Protein AF-X0Z9V8-F1 (afdb_monomer_lite)

Radius of gyration: 30.06 Å; chains: 1; bounding box: 85×59×69 Å

pLDDT: mean 70.86, std 21.08, range [34.97, 96.62]

Secondary structure (DSSP, 8-state):
-----------------HHHHHHHHHHHHHHHHTT----HHHHHHHHHHHHHHHHHHHHTT-TTHHHHHHHHHHHHHHHHHHHHHS---TTTTGGGS-SS------------S-TTSS--------------------

Structure (mmCIF, N/CA/C/O backbone):
data_AF-X0Z9V8-F1
#
_entry.id   AF-X0Z9V8-F1
#
loop_
_atom_site.group_PDB
_atom_site.id
_atom_site.type_symbol
_atom_site.label_atom_id
_atom_site.label_alt_id
_atom_site.label_comp_id
_atom_site.label_asym_id
_atom_site.label_entity_id
_atom_site.label_seq_id
_atom_site.pdbx_PDB_ins_code
_atom_site.Cartn_x
_atom_site.Cartn_y
_atom_site.Cartn_z
_atom_site.occupancy
_atom_site.B_iso_or_equiv
_atom_site.auth_seq_id
_atom_site.auth_comp_id
_atom_site.auth_asym_id
_atom_site.auth_atom_id
_atom_site.pdbx_PDB_model_num
ATOM 1 N N . MET A 1 1 ? -44.442 -27.828 40.416 1.00 42.38 1 MET A N 1
ATOM 2 C CA . MET A 1 1 ? -43.165 -28.101 39.721 1.00 42.38 1 MET A CA 1
ATOM 3 C C . MET A 1 1 ? -43.389 -27.863 38.236 1.00 42.38 1 MET A C 1
ATOM 5 O O . MET A 1 1 ? -44.109 -28.635 37.623 1.00 42.38 1 MET A O 1
ATOM 9 N N . CYS A 1 2 ? -42.863 -26.768 37.688 1.00 49.00 2 CYS A N 1
ATOM 10 C CA . CYS A 1 2 ? -42.922 -26.466 36.252 1.00 49.00 2 CYS A CA 1
ATOM 11 C C . CYS A 1 2 ? -41.537 -26.720 35.639 1.00 49.00 2 CYS A C 1
ATOM 13 O O . CYS A 1 2 ? -40.541 -26.457 36.319 1.00 49.00 2 CYS A O 1
ATOM 15 N N . PRO A 1 3 ? -41.439 -27.236 34.402 1.00 60.78 3 PRO A N 1
ATOM 16 C CA . PRO A 1 3 ? -40.155 -27.591 33.825 1.00 60.78 3 PRO A CA 1
ATOM 17 C C . PRO A 1 3 ? -39.389 -26.320 33.449 1.00 60.78 3 PRO A C 1
ATOM 19 O O . PRO A 1 3 ? -39.913 -25.422 32.788 1.00 60.78 3 PRO A O 1
ATOM 22 N N . ILE A 1 4 ? -38.132 -26.256 33.879 1.00 55.31 4 ILE A N 1
ATOM 23 C CA . ILE A 1 4 ? -37.179 -25.233 33.460 1.00 55.31 4 ILE A CA 1
ATOM 24 C C . ILE A 1 4 ? -36.861 -25.512 31.991 1.00 55.31 4 ILE A C 1
ATOM 26 O O . ILE A 1 4 ? -36.247 -26.520 31.644 1.00 55.31 4 ILE A O 1
ATOM 30 N N . LYS A 1 5 ? -37.340 -24.630 31.114 1.00 53.81 5 LYS A N 1
ATOM 31 C CA . LYS A 1 5 ? -36.982 -24.611 29.699 1.00 53.81 5 LYS A CA 1
ATOM 32 C C . LYS A 1 5 ? -35.500 -24.255 29.622 1.00 53.81 5 LYS A C 1
ATOM 34 O O . LYS A 1 5 ? -35.134 -23.103 29.839 1.00 53.81 5 LYS A O 1
ATOM 39 N N . ASN A 1 6 ? -34.656 -25.244 29.339 1.00 54.38 6 ASN A N 1
ATOM 40 C CA . ASN A 1 6 ? -33.247 -25.022 29.044 1.00 54.38 6 ASN A CA 1
ATOM 41 C C . ASN A 1 6 ? -33.159 -24.187 27.765 1.00 54.38 6 ASN A C 1
ATOM 43 O O . ASN A 1 6 ? -33.224 -24.706 26.652 1.00 54.38 6 ASN A O 1
ATOM 47 N N . ILE A 1 7 ? -33.052 -22.872 27.930 1.00 53.81 7 ILE A N 1
ATOM 48 C CA . ILE A 1 7 ? -32.626 -21.958 26.878 1.00 53.81 7 ILE A CA 1
ATOM 49 C C . ILE A 1 7 ? -31.123 -22.201 26.744 1.00 53.81 7 ILE A C 1
ATOM 51 O O . ILE A 1 7 ? -30.303 -21.473 27.301 1.00 53.81 7 ILE A O 1
ATOM 55 N N . SER A 1 8 ? -30.751 -23.278 26.049 1.00 52.50 8 SER A N 1
ATOM 56 C CA . SER A 1 8 ? -29.415 -23.375 25.478 1.00 52.50 8 SER A CA 1
ATOM 57 C C . SER A 1 8 ? -29.360 -22.318 24.382 1.00 52.50 8 SER A C 1
ATOM 59 O O . SER A 1 8 ? -29.715 -22.558 23.229 1.00 52.50 8 SER A O 1
ATOM 61 N N . SER A 1 9 ? -29.003 -21.102 24.783 1.00 50.75 9 SER A N 1
ATOM 62 C CA . SER A 1 9 ? -28.528 -20.084 23.865 1.00 50.75 9 SER A CA 1
ATOM 63 C C . SER A 1 9 ? -27.286 -20.669 23.196 1.00 50.75 9 SER A C 1
ATOM 65 O O . SER A 1 9 ? -26.188 -20.620 23.751 1.00 50.75 9 SER A O 1
ATOM 67 N N . GLU A 1 10 ? -27.474 -21.314 22.042 1.00 50.97 10 GLU A N 1
ATOM 68 C CA . GLU A 1 10 ? -26.401 -21.621 21.105 1.00 50.97 10 GLU A CA 1
ATOM 69 C C . GLU A 1 10 ? -25.856 -20.285 20.592 1.00 50.97 10 GLU A C 1
ATOM 71 O O . GLU A 1 10 ? -26.137 -19.845 19.476 1.00 50.97 10 GLU A O 1
ATOM 76 N N . ASN A 1 11 ? -25.065 -19.613 21.426 1.00 51.56 11 ASN A N 1
ATOM 77 C CA . ASN A 1 11 ? -24.161 -18.569 20.988 1.00 51.56 11 ASN A CA 1
ATOM 78 C C . ASN A 1 11 ? -23.101 -19.252 20.121 1.00 51.56 11 ASN A C 1
ATOM 80 O O . ASN A 1 11 ? -22.008 -19.595 20.575 1.00 51.56 11 ASN A O 1
ATOM 84 N N . LYS A 1 12 ? -23.435 -19.482 18.847 1.00 53.53 12 LYS A N 1
ATOM 85 C CA . LYS A 1 12 ? -22.443 -19.726 17.804 1.00 53.53 12 LYS A CA 1
ATOM 86 C C . LYS A 1 12 ? -21.599 -18.462 17.725 1.00 53.53 12 LYS A C 1
ATOM 88 O O . LYS A 1 12 ? -21.937 -17.514 17.022 1.00 53.53 12 LYS A O 1
ATOM 93 N N . HIS A 1 13 ? -20.524 -18.426 18.505 1.00 55.78 13 HIS A N 1
ATOM 94 C CA . HIS A 1 13 ? -19.493 -17.413 18.386 1.00 55.78 13 HIS A CA 1
ATOM 95 C C . HIS A 1 13 ? -18.906 -17.532 16.977 1.00 55.78 13 HIS A C 1
ATOM 97 O O . HIS A 1 13 ? -18.082 -18.403 16.703 1.00 55.78 13 HIS A O 1
ATOM 103 N N . TYR A 1 14 ? -19.380 -16.692 16.057 1.00 62.62 14 TYR A N 1
ATOM 104 C CA . TYR A 1 14 ? -18.789 -16.556 14.735 1.00 62.62 14 TYR A CA 1
ATOM 105 C C . TYR A 1 14 ? -17.362 -16.046 14.925 1.00 62.62 14 TYR A C 1
ATOM 107 O O . TYR A 1 14 ? -17.139 -14.879 15.245 1.00 62.62 14 TYR A O 1
ATOM 115 N N . VAL A 1 15 ? -16.385 -16.941 14.780 1.00 69.00 15 VAL A N 1
ATOM 116 C CA . VAL A 1 15 ? -14.968 -16.582 14.829 1.00 69.00 15 VAL A CA 1
ATOM 117 C C . VAL A 1 15 ? -14.666 -15.762 13.581 1.00 69.00 15 VAL A C 1
ATOM 119 O O . VAL A 1 15 ? -14.450 -16.305 12.497 1.00 69.00 15 VAL A O 1
ATOM 122 N N . VAL A 1 16 ? -14.678 -14.439 13.723 1.00 70.06 16 VAL A N 1
ATOM 123 C CA . VAL A 1 16 ? -14.272 -13.528 12.655 1.00 70.06 16 VAL A CA 1
ATOM 124 C C . VAL A 1 16 ? -12.775 -13.715 12.433 1.00 70.06 16 VAL A C 1
ATOM 126 O O . VAL A 1 16 ? -11.964 -13.439 13.314 1.00 70.06 16 VAL A O 1
ATOM 129 N N . ARG A 1 17 ? -12.397 -14.210 11.252 1.00 79.69 17 ARG A N 1
ATOM 130 C CA . ARG A 1 17 ? -11.000 -14.297 10.813 1.00 79.69 17 ARG A CA 1
ATOM 131 C C . ARG A 1 17 ? -10.725 -13.093 9.909 1.00 79.69 17 ARG A C 1
ATOM 133 O O . ARG A 1 17 ? -11.141 -13.121 8.754 1.00 79.69 17 ARG A O 1
ATOM 140 N N . PRO A 1 18 ? -10.060 -12.031 10.394 1.00 82.69 18 PRO A N 1
ATOM 141 C CA . PRO A 1 18 ? -9.830 -10.824 9.595 1.00 82.69 18 PRO A CA 1
ATOM 142 C C . PRO A 1 18 ? -8.774 -11.033 8.499 1.00 82.69 18 PRO A C 1
ATOM 144 O O . PRO A 1 18 ? -8.796 -10.361 7.473 1.00 82.69 18 PRO A O 1
ATOM 147 N N . LEU A 1 19 ? -7.866 -11.993 8.694 1.00 88.56 19 LEU A N 1
ATOM 148 C CA . LEU A 1 19 ? -6.713 -12.211 7.822 1.00 88.56 19 LEU A CA 1
ATOM 149 C C . LEU A 1 19 ? -7.084 -12.565 6.366 1.00 88.56 19 LEU A C 1
ATOM 151 O O . LEU A 1 19 ? -6.545 -11.920 5.470 1.00 88.56 19 LEU A O 1
ATOM 155 N N . PRO A 1 20 ? -8.024 -13.491 6.086 1.00 91.06 20 PRO A N 1
ATOM 156 C CA . PRO A 1 20 ? -8.479 -13.745 4.717 1.00 91.06 20 PRO A CA 1
ATOM 157 C C . PRO A 1 20 ? -9.034 -12.506 4.004 1.00 91.06 20 PRO A C 1
ATOM 159 O O . PRO A 1 20 ? -8.770 -12.313 2.821 1.00 91.06 20 PRO A O 1
ATOM 162 N N . ILE A 1 21 ? -9.768 -11.650 4.722 1.00 91.38 21 ILE A N 1
ATOM 163 C CA . ILE A 1 21 ? -10.377 -10.435 4.159 1.00 91.38 21 ILE A CA 1
ATOM 164 C C . ILE A 1 21 ? -9.288 -9.429 3.781 1.00 91.38 21 ILE A C 1
ATOM 166 O O . ILE A 1 21 ? -9.285 -8.906 2.669 1.00 91.38 21 ILE A O 1
ATOM 170 N N . ILE A 1 22 ? -8.337 -9.201 4.689 1.00 94.00 22 ILE A N 1
ATOM 171 C CA . ILE A 1 22 ? -7.187 -8.312 4.478 1.00 94.00 22 ILE A CA 1
ATOM 172 C C . ILE A 1 22 ? -6.352 -8.785 3.283 1.00 94.00 22 ILE A C 1
ATOM 174 O O . ILE A 1 22 ? -6.006 -7.985 2.416 1.00 94.00 22 ILE A O 1
ATOM 178 N N . LEU A 1 23 ? -6.065 -10.088 3.216 1.00 94.81 23 LEU A N 1
ATOM 179 C CA . LEU A 1 23 ? -5.288 -10.681 2.131 1.00 94.81 23 LEU A CA 1
ATOM 180 C C . LEU A 1 23 ? -5.992 -10.511 0.779 1.00 94.81 23 LEU A C 1
ATOM 182 O O . LEU A 1 23 ? -5.362 -10.096 -0.192 1.00 94.81 23 LEU A O 1
ATOM 186 N N . ALA A 1 24 ? -7.296 -10.791 0.717 1.00 95.62 24 ALA A N 1
ATOM 187 C CA . ALA A 1 24 ? -8.077 -10.624 -0.504 1.00 95.62 24 ALA A CA 1
ATOM 188 C C . ALA A 1 24 ? -8.058 -9.167 -0.990 1.00 95.62 24 ALA A C 1
ATOM 190 O O . ALA A 1 24 ? -7.777 -8.915 -2.160 1.00 95.62 24 ALA A O 1
ATOM 191 N N . LEU A 1 25 ? -8.279 -8.206 -0.088 1.00 96.00 25 LEU A N 1
ATOM 192 C CA . LEU A 1 25 ? -8.218 -6.772 -0.394 1.00 96.00 25 LEU A CA 1
ATOM 193 C C . LEU A 1 25 ? -6.849 -6.336 -0.914 1.00 96.00 25 LEU A C 1
ATOM 195 O O . LEU A 1 25 ? -6.768 -5.593 -1.890 1.00 96.00 25 LEU A O 1
ATOM 199 N N . TYR A 1 26 ? -5.779 -6.824 -0.293 1.00 96.06 26 TYR A N 1
ATOM 200 C CA . TYR A 1 26 ? -4.419 -6.543 -0.732 1.00 96.06 26 TYR A CA 1
ATOM 201 C C . TYR A 1 26 ? -4.146 -7.078 -2.147 1.00 96.06 26 TYR A C 1
ATOM 203 O O . TYR A 1 26 ? -3.636 -6.346 -2.996 1.00 96.06 26 TYR A O 1
ATOM 211 N N . ILE A 1 27 ? -4.542 -8.326 -2.431 1.00 95.31 27 ILE A N 1
ATOM 212 C CA . ILE A 1 27 ? -4.401 -8.935 -3.764 1.00 95.31 27 ILE A CA 1
ATOM 213 C C . ILE A 1 27 ? -5.212 -8.153 -4.806 1.00 95.31 27 ILE A C 1
ATOM 215 O O . ILE A 1 27 ? -4.701 -7.869 -5.890 1.00 95.31 27 ILE A O 1
ATOM 219 N N . ILE A 1 28 ? -6.446 -7.760 -4.476 1.00 95.94 28 ILE A N 1
ATOM 220 C CA . ILE A 1 28 ? -7.279 -6.922 -5.350 1.00 95.94 28 ILE A CA 1
ATOM 221 C C . ILE A 1 28 ? -6.579 -5.584 -5.626 1.00 95.94 28 ILE A C 1
ATOM 223 O O . ILE A 1 28 ? -6.551 -5.151 -6.774 1.00 95.94 28 ILE A O 1
ATOM 227 N N . GLY A 1 29 ? -5.944 -4.975 -4.620 1.00 94.25 29 GLY A N 1
ATOM 228 C CA . GLY A 1 29 ? -5.120 -3.773 -4.782 1.00 94.25 29 GLY A CA 1
ATOM 229 C C . GLY A 1 29 ? -3.974 -3.951 -5.779 1.00 94.25 29 GLY A C 1
ATOM 230 O O . GLY A 1 29 ? -3.805 -3.118 -6.666 1.00 94.25 29 GLY A O 1
ATOM 231 N N . ILE A 1 30 ? -3.231 -5.059 -5.703 1.00 92.81 30 ILE A N 1
ATOM 232 C CA . ILE A 1 30 ? -2.160 -5.369 -6.670 1.00 92.81 30 ILE A CA 1
ATOM 233 C C . ILE A 1 30 ? -2.719 -5.475 -8.093 1.00 92.81 30 ILE A C 1
ATOM 235 O O . ILE A 1 30 ? -2.172 -4.877 -9.019 1.00 92.81 30 ILE A O 1
ATOM 239 N N . ILE A 1 31 ? -3.819 -6.216 -8.273 1.00 93.81 31 ILE A N 1
ATOM 240 C CA . ILE A 1 31 ? -4.464 -6.384 -9.585 1.00 93.81 31 ILE A CA 1
ATOM 241 C C . ILE A 1 31 ? -4.910 -5.025 -10.130 1.00 93.81 31 ILE A C 1
ATOM 243 O O . ILE A 1 31 ? -4.703 -4.737 -11.306 1.00 93.81 31 ILE A O 1
ATOM 247 N N . TYR A 1 32 ? -5.485 -4.178 -9.276 1.00 91.75 32 TYR A N 1
ATOM 248 C CA . TYR A 1 32 ? -5.942 -2.845 -9.659 1.00 91.75 32 TYR A CA 1
ATOM 249 C C . TYR A 1 32 ? -4.780 -1.915 -10.028 1.00 91.75 32 TYR A C 1
ATOM 251 O O . TYR A 1 32 ? -4.886 -1.138 -10.976 1.00 91.75 32 TYR A O 1
ATOM 259 N N . GLY A 1 33 ? -3.641 -2.054 -9.343 1.00 88.38 33 GLY A N 1
ATOM 260 C CA . GLY A 1 33 ? -2.414 -1.317 -9.638 1.00 88.38 33 GLY A CA 1
ATOM 261 C C . GLY A 1 33 ? -1.910 -1.515 -11.068 1.00 88.38 33 GLY A C 1
ATOM 262 O O . GLY A 1 33 ? -1.338 -0.591 -11.634 1.00 88.38 33 GLY A O 1
ATOM 263 N N . LYS A 1 34 ? -2.205 -2.657 -11.704 1.00 85.69 34 LYS A N 1
ATOM 264 C CA . LYS A 1 34 ? -1.881 -2.897 -13.120 1.00 85.69 34 LYS A CA 1
ATOM 265 C C . LYS A 1 34 ? -2.559 -1.925 -14.081 1.00 85.69 34 LYS A C 1
ATOM 267 O O . LYS A 1 34 ? -1.993 -1.614 -15.126 1.00 85.69 34 LYS A O 1
ATOM 272 N N . PHE A 1 35 ? -3.767 -1.478 -13.759 1.00 85.94 35 PHE A N 1
ATOM 273 C CA . PHE A 1 35 ? -4.572 -0.636 -14.645 1.00 85.94 35 PHE A CA 1
ATOM 274 C C . PHE A 1 35 ? -4.371 0.858 -14.389 1.00 85.94 35 PHE A C 1
ATOM 276 O O . PHE A 1 35 ? -4.874 1.681 -15.150 1.00 85.94 35 PHE A O 1
ATOM 283 N N . ILE A 1 36 ? -3.661 1.210 -13.318 1.00 81.50 36 ILE A N 1
ATOM 284 C CA . ILE A 1 36 ? -3.559 2.574 -12.824 1.00 81.50 36 ILE A CA 1
ATOM 285 C C . ILE A 1 36 ? -2.089 2.970 -12.728 1.00 81.50 36 ILE A C 1
ATOM 287 O O . ILE A 1 36 ? -1.367 2.524 -11.839 1.00 81.50 36 ILE A O 1
ATOM 291 N N . SER A 1 37 ? -1.674 3.867 -13.617 1.00 74.75 37 SER A N 1
ATOM 292 C CA . SER A 1 37 ? -0.399 4.574 -13.531 1.00 74.75 37 SER A CA 1
ATOM 293 C C . SER A 1 37 ? -0.588 5.847 -12.703 1.00 74.75 37 SER A C 1
ATOM 295 O O . SER A 1 37 ? -1.051 6.862 -13.224 1.00 74.75 37 SER A O 1
ATOM 297 N N . ILE A 1 38 ? -0.276 5.783 -11.408 1.00 79.25 38 ILE A N 1
ATOM 298 C CA . ILE A 1 38 ? -0.261 6.950 -10.510 1.00 79.25 38 ILE A CA 1
ATOM 299 C C . ILE A 1 38 ? 1.183 7.238 -10.101 1.00 79.25 38 ILE A C 1
ATOM 301 O O . ILE A 1 38 ? 1.951 6.318 -9.822 1.00 79.25 38 ILE A O 1
ATOM 305 N N . ASP A 1 39 ? 1.531 8.521 -9.995 1.00 86.56 39 ASP A N 1
ATOM 306 C CA . ASP A 1 39 ? 2.803 8.953 -9.423 1.00 86.56 39 ASP A CA 1
ATOM 307 C C . ASP A 1 39 ? 2.997 8.403 -8.003 1.00 86.56 39 ASP A C 1
ATOM 309 O O . ASP A 1 39 ? 2.206 8.671 -7.092 1.00 86.56 39 ASP A O 1
ATOM 313 N N . LEU A 1 40 ? 4.094 7.671 -7.783 1.00 86.81 40 LEU A N 1
ATOM 314 C CA . LEU A 1 40 ? 4.364 7.026 -6.494 1.00 86.81 40 LEU A CA 1
ATOM 315 C C . LEU A 1 40 ? 4.415 8.019 -5.332 1.00 86.81 40 LEU A C 1
ATOM 317 O O . LEU A 1 40 ? 3.935 7.709 -4.245 1.00 86.81 40 LEU A O 1
ATOM 321 N N . ILE A 1 41 ? 4.977 9.209 -5.561 1.00 88.94 41 ILE A N 1
ATOM 322 C CA . ILE A 1 41 ? 5.090 10.261 -4.541 1.00 88.94 41 ILE A CA 1
ATOM 323 C C . ILE A 1 41 ? 3.697 10.733 -4.112 1.00 88.94 41 ILE A C 1
ATOM 325 O O . ILE A 1 41 ? 3.429 10.891 -2.920 1.00 88.94 41 ILE A O 1
ATOM 329 N N . PHE A 1 42 ? 2.792 10.912 -5.075 1.00 90.19 42 PHE A N 1
ATOM 330 C CA . PHE A 1 42 ? 1.419 11.318 -4.802 1.00 90.19 42 PHE A CA 1
ATOM 331 C C . PHE A 1 42 ? 0.658 10.231 -4.033 1.00 90.19 42 PHE A C 1
ATOM 333 O O . PHE A 1 42 ? 0.041 10.516 -3.005 1.00 90.19 42 PHE A O 1
ATOM 340 N N . LEU A 1 43 ? 0.772 8.972 -4.469 1.00 91.94 43 LEU A N 1
ATOM 341 C CA . LEU A 1 43 ? 0.152 7.832 -3.790 1.00 91.94 43 LEU A CA 1
ATOM 342 C C . LEU A 1 43 ? 0.670 7.670 -2.352 1.00 91.94 43 LEU A C 1
ATOM 344 O O . LEU A 1 43 ? -0.116 7.463 -1.427 1.00 91.94 43 LEU A O 1
ATOM 348 N N . PHE A 1 44 ? 1.979 7.814 -2.150 1.00 92.81 44 PHE A N 1
ATOM 349 C CA . PHE A 1 44 ? 2.607 7.750 -0.833 1.00 92.81 44 PHE A CA 1
ATOM 350 C C . PHE A 1 44 ? 2.096 8.855 0.104 1.00 92.81 44 PHE A C 1
ATOM 352 O O . PHE A 1 44 ? 1.771 8.582 1.261 1.00 92.81 44 PHE A O 1
ATOM 359 N N . SER A 1 45 ? 1.942 10.079 -0.409 1.00 95.12 45 SER A N 1
ATOM 360 C CA . SER A 1 45 ? 1.369 11.202 0.343 1.00 95.12 45 SER A CA 1
ATOM 361 C C . SER A 1 45 ? -0.064 10.910 0.813 1.00 95.12 45 SER A C 1
ATOM 363 O O . SER A 1 45 ? -0.388 11.099 1.989 1.00 95.12 45 SER A O 1
ATOM 365 N N . ILE A 1 46 ? -0.907 10.354 -0.068 1.00 95.12 46 ILE A N 1
ATOM 366 C CA . ILE A 1 46 ? -2.281 9.949 0.274 1.00 95.12 46 ILE A CA 1
ATOM 367 C C . ILE A 1 46 ? -2.290 8.872 1.367 1.00 95.12 46 ILE A C 1
ATOM 369 O O . ILE A 1 46 ? -3.082 8.961 2.308 1.00 95.12 46 ILE A O 1
ATOM 373 N N . ILE A 1 47 ? -1.411 7.869 1.270 1.00 95.44 47 ILE A N 1
ATOM 374 C CA . ILE A 1 47 ? -1.315 6.795 2.270 1.00 95.44 47 ILE A CA 1
ATOM 375 C C . ILE A 1 47 ? -0.950 7.366 3.648 1.00 95.44 47 ILE A C 1
ATOM 377 O O . ILE A 1 47 ? -1.600 7.019 4.636 1.00 95.44 47 ILE A O 1
ATOM 381 N N . ILE A 1 48 ? 0.033 8.269 3.729 1.00 95.94 48 ILE A N 1
ATOM 382 C CA . ILE A 1 48 ? 0.414 8.919 4.995 1.00 95.94 48 ILE A CA 1
ATOM 383 C C . ILE A 1 48 ? -0.768 9.689 5.589 1.00 95.94 48 ILE A C 1
ATOM 385 O O . ILE A 1 48 ? -1.061 9.550 6.779 1.00 95.94 48 ILE A O 1
ATOM 389 N N . LEU A 1 49 ? -1.469 10.474 4.768 1.00 96.62 49 LEU A N 1
ATOM 390 C CA . LEU A 1 49 ? -2.629 11.242 5.214 1.00 96.62 49 LEU A CA 1
ATOM 391 C C . LEU A 1 49 ? -3.725 10.327 5.784 1.00 96.62 49 LEU A C 1
ATOM 393 O O . LEU A 1 49 ? -4.260 10.593 6.861 1.00 96.62 49 LEU A O 1
ATOM 397 N N . LEU A 1 50 ? -4.027 9.225 5.098 1.00 95.81 50 LEU A N 1
ATOM 398 C CA . LEU A 1 50 ? -5.005 8.236 5.555 1.00 95.81 50 LEU A CA 1
ATOM 399 C C . LEU A 1 50 ? -4.596 7.573 6.871 1.00 95.81 50 LEU A C 1
ATOM 401 O O . LEU A 1 50 ? -5.452 7.374 7.732 1.00 95.81 50 LEU A O 1
ATOM 405 N N . ILE A 1 51 ? -3.310 7.266 7.058 1.00 95.12 51 ILE A N 1
ATOM 406 C CA . ILE A 1 51 ? -2.803 6.718 8.322 1.00 95.12 51 ILE A CA 1
ATOM 407 C C . ILE A 1 51 ? -3.031 7.714 9.463 1.00 95.12 51 ILE A C 1
ATOM 409 O O . ILE A 1 51 ? -3.548 7.325 10.509 1.00 95.12 51 ILE A O 1
ATOM 413 N N . LEU A 1 52 ? -2.729 9.000 9.260 1.00 95.94 52 LEU A N 1
ATOM 414 C CA . LEU A 1 52 ? -2.971 10.039 10.270 1.00 95.94 52 LEU A CA 1
ATOM 415 C C . LEU A 1 52 ? -4.459 10.140 10.636 1.00 95.94 52 LEU A C 1
ATOM 417 O O . LEU A 1 52 ? -4.808 10.143 11.818 1.00 95.94 52 LEU A O 1
ATOM 421 N N . ILE A 1 53 ? -5.343 10.150 9.634 1.00 94.62 53 ILE A N 1
ATOM 422 C CA . ILE A 1 53 ? -6.798 10.159 9.849 1.00 94.62 53 ILE A CA 1
ATOM 423 C C . ILE A 1 53 ? -7.240 8.892 10.592 1.00 94.62 53 ILE A C 1
ATOM 425 O O . ILE A 1 53 ? -8.048 8.973 11.519 1.00 94.62 53 ILE A O 1
ATOM 429 N N . SER A 1 54 ? -6.688 7.730 10.238 1.00 93.94 54 SER A N 1
ATOM 430 C CA . SER A 1 54 ? -6.985 6.458 10.898 1.00 93.94 54 SER A CA 1
ATOM 431 C C . SER A 1 54 ? -6.559 6.460 12.366 1.00 93.94 54 SER A C 1
ATOM 433 O O . SER A 1 54 ? -7.296 5.942 13.203 1.00 93.94 54 SER A O 1
ATOM 435 N N . ILE A 1 55 ? -5.416 7.065 12.704 1.00 94.25 55 ILE A N 1
ATOM 436 C CA . ILE A 1 55 ? -4.960 7.210 14.094 1.00 94.25 55 ILE A CA 1
ATOM 437 C C . ILE A 1 55 ? -5.931 8.099 14.879 1.00 94.25 55 ILE A C 1
ATOM 439 O O . ILE A 1 55 ? -6.368 7.720 15.964 1.00 94.25 55 ILE A O 1
ATOM 443 N N . ILE A 1 56 ? -6.331 9.248 14.325 1.00 93.12 56 ILE A N 1
ATOM 444 C CA . ILE A 1 56 ? -7.293 10.154 14.978 1.00 93.12 56 ILE A CA 1
ATOM 445 C C . ILE A 1 56 ? -8.647 9.458 15.179 1.00 93.12 56 ILE A C 1
ATOM 447 O O . ILE A 1 56 ? -9.236 9.541 16.259 1.00 93.12 56 ILE A O 1
ATOM 451 N N . SER A 1 57 ? -9.124 8.752 14.152 1.00 93.44 57 SER A N 1
ATOM 452 C CA . SER A 1 57 ? -10.364 7.970 14.177 1.00 93.44 57 SER A CA 1
ATOM 453 C C . SER A 1 57 ? -10.322 6.891 15.261 1.00 93.44 57 SER A C 1
ATOM 455 O O . SER A 1 57 ? -11.288 6.733 16.007 1.00 93.44 57 SER A O 1
ATOM 457 N N . PHE A 1 58 ? -9.190 6.197 15.398 1.00 91.94 58 PHE A N 1
ATOM 458 C CA . PHE A 1 58 ? -8.984 5.183 16.429 1.00 91.94 58 PHE A CA 1
ATOM 459 C C . PHE A 1 58 ? -9.023 5.786 17.839 1.00 91.94 58 PHE A C 1
ATOM 461 O O . PHE A 1 58 ? -9.744 5.283 18.699 1.00 91.94 58 PHE A O 1
ATOM 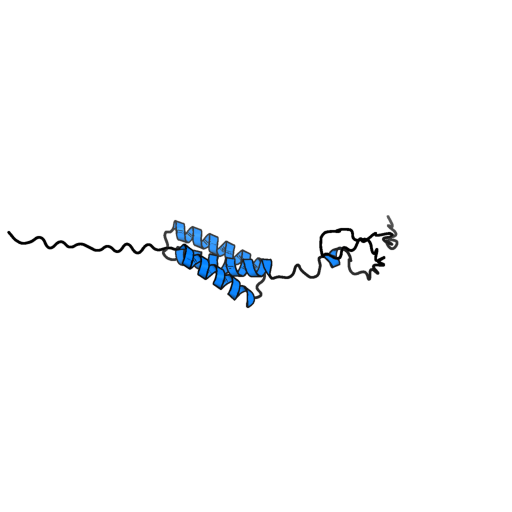468 N N . VAL A 1 59 ? -8.317 6.901 18.062 1.00 92.44 59 VAL A N 1
ATOM 469 C CA . VAL A 1 59 ? -8.296 7.602 19.361 1.00 92.44 59 VAL A CA 1
ATOM 470 C C . VAL A 1 59 ? -9.690 8.094 19.750 1.00 92.44 59 VAL A C 1
ATOM 472 O O . VAL A 1 59 ? -10.089 7.977 20.906 1.00 92.44 59 VAL A O 1
ATOM 475 N N . LYS A 1 60 ? -10.459 8.610 18.787 1.00 91.94 60 LYS A N 1
ATOM 476 C CA . LYS A 1 60 ? -11.838 9.064 19.011 1.00 91.94 60 LYS A CA 1
ATOM 477 C C . LYS A 1 60 ? -12.880 7.937 18.991 1.00 91.94 60 LYS A C 1
ATOM 479 O O . LYS A 1 60 ? -14.067 8.236 19.087 1.00 91.94 60 LYS A O 1
ATOM 484 N N . GLN A 1 61 ? -12.459 6.675 18.858 1.00 88.00 61 GLN A N 1
ATOM 485 C CA . GLN A 1 61 ? -13.331 5.496 18.770 1.00 88.00 61 GLN A CA 1
ATOM 486 C C . GLN A 1 61 ? -14.425 5.622 17.698 1.00 88.00 61 GLN A C 1
ATOM 488 O O . GLN A 1 61 ? -15.559 5.179 17.871 1.00 88.00 61 GLN A O 1
ATOM 493 N N . TRP A 1 62 ? -14.099 6.239 16.564 1.00 88.44 62 TRP A N 1
ATOM 494 C CA . TRP A 1 62 ? -15.035 6.335 15.452 1.00 88.44 62 TRP A CA 1
ATOM 495 C C . TRP A 1 62 ? -15.194 4.978 14.760 1.00 88.44 62 TRP A C 1
ATOM 497 O O . TRP A 1 62 ? -14.214 4.286 14.463 1.00 88.44 62 TRP A O 1
ATOM 507 N N . ASN A 1 63 ? -16.436 4.644 14.399 1.00 85.56 63 ASN A N 1
ATOM 508 C CA . ASN A 1 63 ? -16.781 3.405 13.686 1.00 85.56 63 ASN A CA 1
ATOM 509 C C . ASN A 1 63 ? -16.143 3.296 12.284 1.00 85.56 63 ASN A C 1
ATOM 511 O O . ASN A 1 63 ? -16.176 2.235 11.668 1.00 85.56 63 ASN A O 1
ATOM 515 N N . VAL A 1 64 ? -15.548 4.378 11.773 1.00 89.50 64 VAL A N 1
ATOM 516 C CA . VAL A 1 64 ? -14.952 4.460 10.428 1.00 89.50 64 VAL A CA 1
ATOM 517 C C . VAL A 1 64 ? -13.536 3.860 10.375 1.00 89.50 64 VAL A C 1
ATOM 519 O O . VAL A 1 64 ? -13.028 3.557 9.296 1.00 89.50 64 VAL A O 1
ATOM 522 N N . THR A 1 65 ? -12.905 3.620 11.528 1.00 90.88 65 THR A N 1
ATOM 523 C CA . THR A 1 65 ? -11.500 3.181 11.621 1.00 90.88 65 THR A CA 1
ATOM 524 C C . THR A 1 65 ? -11.223 1.895 10.837 1.00 90.88 65 THR A C 1
ATOM 526 O O . THR A 1 65 ? -10.251 1.819 10.090 1.00 90.88 65 THR A O 1
ATOM 529 N N . THR A 1 66 ? -12.099 0.894 10.943 1.00 89.75 66 THR A N 1
ATOM 530 C CA . THR A 1 66 ? -11.925 -0.380 10.229 1.00 89.75 66 THR A CA 1
ATOM 531 C C . THR A 1 66 ? -11.970 -0.186 8.714 1.00 89.75 66 THR A C 1
ATOM 533 O O . THR A 1 66 ? -11.151 -0.756 8.000 1.00 89.75 66 THR A O 1
ATOM 536 N N . ALA A 1 67 ? -12.879 0.655 8.213 1.00 92.12 67 ALA A N 1
ATOM 537 C CA . ALA A 1 67 ? -12.979 0.947 6.784 1.00 92.12 67 ALA A CA 1
ATOM 538 C C . ALA A 1 67 ? -11.736 1.690 6.265 1.00 92.12 67 ALA A C 1
ATOM 540 O O . ALA A 1 67 ? -11.217 1.345 5.205 1.00 92.12 67 ALA A O 1
ATOM 541 N N . LEU A 1 68 ? -11.217 2.652 7.040 1.00 94.56 68 LEU A N 1
ATOM 542 C CA . LEU A 1 68 ? -9.971 3.365 6.731 1.00 94.56 68 LEU A CA 1
ATOM 543 C C . LEU A 1 68 ? -8.780 2.407 6.625 1.00 94.56 68 LEU A C 1
ATOM 545 O O . LEU A 1 68 ? -8.023 2.476 5.660 1.00 94.56 68 LEU A O 1
ATOM 549 N N . LEU A 1 69 ? -8.640 1.476 7.571 1.00 93.94 69 LEU A N 1
ATOM 550 C CA . LEU A 1 69 ? -7.560 0.486 7.552 1.00 93.94 69 LEU A CA 1
ATOM 551 C C . LEU A 1 69 ? -7.648 -0.446 6.337 1.00 93.94 69 LEU A C 1
ATOM 553 O O . LEU A 1 69 ? -6.630 -0.712 5.697 1.00 93.94 69 LEU A O 1
ATOM 557 N N . LEU A 1 70 ? -8.849 -0.908 5.978 1.00 94.56 70 LEU A N 1
ATOM 558 C CA . LEU A 1 70 ? -9.045 -1.736 4.782 1.00 94.56 70 LEU A CA 1
ATOM 559 C C . LEU A 1 70 ? -8.714 -0.967 3.494 1.00 94.56 70 LEU A C 1
ATOM 561 O O . LEU A 1 70 ? -8.094 -1.529 2.590 1.00 94.56 70 LEU A O 1
ATOM 565 N N . LEU A 1 71 ? -9.061 0.321 3.428 1.00 95.44 71 LEU A N 1
ATOM 566 C CA . LEU A 1 71 ? -8.699 1.189 2.306 1.00 95.44 71 LEU A CA 1
ATOM 567 C C . LEU A 1 71 ? -7.179 1.387 2.203 1.00 95.44 71 LEU A C 1
ATOM 569 O O . LEU A 1 71 ? -6.625 1.313 1.107 1.00 95.44 71 LEU A O 1
ATOM 573 N N . ILE A 1 72 ? -6.494 1.589 3.333 1.00 96.12 72 ILE A N 1
ATOM 574 C CA . ILE A 1 72 ? -5.029 1.693 3.378 1.00 96.12 72 ILE A CA 1
ATOM 575 C C . ILE A 1 72 ? -4.387 0.406 2.850 1.00 96.12 72 ILE A C 1
ATOM 577 O O . ILE A 1 72 ? -3.493 0.475 2.013 1.00 96.12 72 ILE A O 1
ATOM 581 N N . ILE A 1 73 ? -4.863 -0.768 3.276 1.00 96.56 73 ILE A N 1
ATOM 582 C CA . ILE A 1 73 ? -4.351 -2.065 2.802 1.00 96.56 73 ILE A CA 1
ATOM 583 C C . ILE A 1 73 ? -4.498 -2.201 1.281 1.00 96.56 73 ILE A C 1
ATOM 585 O O . ILE A 1 73 ? -3.561 -2.628 0.603 1.00 96.56 73 ILE A O 1
ATOM 589 N N . PHE A 1 74 ? -5.653 -1.815 0.738 1.00 96.00 74 PHE A N 1
ATOM 590 C CA . PHE A 1 74 ? -5.888 -1.813 -0.704 1.00 96.00 74 PHE A CA 1
ATOM 591 C C . PHE A 1 74 ? -4.907 -0.886 -1.445 1.00 96.00 74 PHE A C 1
ATOM 593 O O . PHE A 1 74 ? -4.282 -1.301 -2.425 1.00 96.00 74 PHE A O 1
ATOM 600 N N . LEU A 1 75 ? -4.699 0.335 -0.941 1.00 95.19 75 LEU A N 1
ATOM 601 C CA . LEU A 1 75 ? -3.746 1.298 -1.509 1.00 95.19 75 LEU A CA 1
ATOM 602 C C . LEU A 1 75 ? -2.292 0.821 -1.411 1.00 95.19 75 LEU A C 1
ATOM 604 O O . LEU A 1 75 ? -1.518 1.051 -2.337 1.00 95.19 75 LEU A O 1
ATOM 608 N N . ILE A 1 76 ? -1.922 0.113 -0.340 1.00 94.88 76 ILE A N 1
ATOM 609 C CA . ILE A 1 76 ? -0.599 -0.515 -0.210 1.00 94.88 76 ILE A CA 1
ATOM 610 C C . ILE A 1 76 ? -0.398 -1.579 -1.297 1.00 94.88 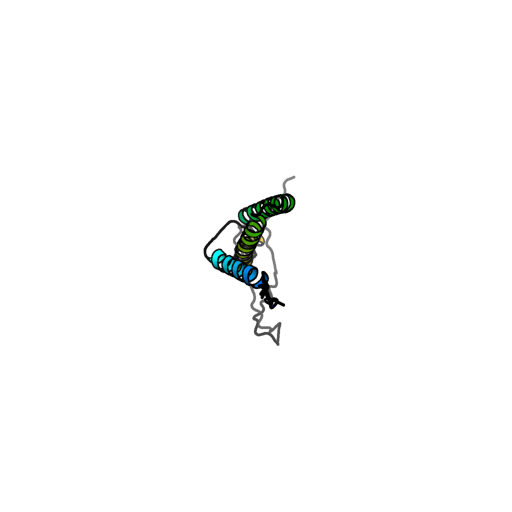76 ILE A C 1
ATOM 612 O O . ILE A 1 76 ? 0.698 -1.679 -1.845 1.00 94.88 76 ILE A O 1
ATOM 616 N N . GLY A 1 77 ? -1.438 -2.338 -1.658 1.00 93.25 77 GLY A N 1
ATOM 617 C CA . GLY A 1 77 ? -1.388 -3.273 -2.788 1.00 93.25 77 GLY A CA 1
ATOM 618 C C . GLY A 1 77 ? -1.072 -2.572 -4.114 1.00 93.25 77 GLY A C 1
ATOM 619 O O . GLY A 1 77 ? -0.162 -2.989 -4.834 1.00 93.25 77 GLY A O 1
ATOM 620 N N . ILE A 1 78 ? -1.756 -1.457 -4.394 1.00 92.75 78 ILE A N 1
ATOM 621 C CA . ILE A 1 78 ? -1.495 -0.617 -5.578 1.00 92.75 78 ILE A CA 1
ATOM 622 C C . ILE A 1 78 ? -0.068 -0.054 -5.544 1.00 92.75 78 ILE A C 1
ATOM 624 O O . ILE A 1 78 ? 0.640 -0.086 -6.552 1.00 92.75 78 ILE A O 1
ATOM 628 N N . PHE A 1 79 ? 0.366 0.452 -4.389 1.00 92.56 79 PHE A N 1
ATOM 629 C CA . PHE A 1 79 ? 1.696 1.028 -4.195 1.00 92.56 79 PHE A CA 1
ATOM 630 C C . PHE A 1 79 ? 2.804 -0.004 -4.422 1.00 92.56 79 PHE A C 1
ATOM 632 O O . PHE A 1 79 ? 3.770 0.272 -5.129 1.00 92.56 79 PHE A O 1
ATOM 639 N N . ASN A 1 80 ? 2.634 -1.216 -3.890 1.00 91.25 80 ASN A N 1
ATOM 640 C CA . ASN A 1 80 ? 3.568 -2.321 -4.080 1.00 91.25 80 ASN A CA 1
ATOM 641 C C . ASN A 1 80 ? 3.699 -2.691 -5.563 1.00 91.25 80 ASN A C 1
ATOM 643 O O . ASN A 1 80 ? 4.814 -2.816 -6.073 1.00 91.25 80 ASN A O 1
ATOM 647 N N . TYR A 1 81 ? 2.571 -2.798 -6.272 1.00 90.50 81 TYR A N 1
ATOM 648 C CA . TYR A 1 81 ? 2.602 -3.035 -7.709 1.00 9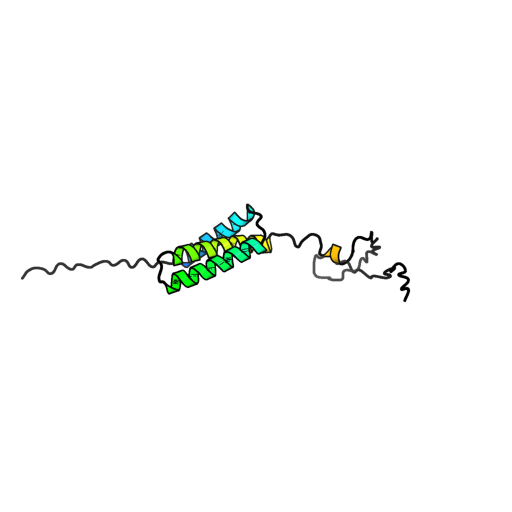0.50 81 TYR A CA 1
ATOM 649 C C . TYR A 1 81 ? 3.382 -1.932 -8.436 1.00 90.50 81 TYR A C 1
ATOM 651 O O . TYR A 1 81 ? 4.292 -2.244 -9.199 1.00 90.50 81 TYR A O 1
ATOM 659 N N . ASN A 1 82 ? 3.081 -0.658 -8.175 1.00 86.81 82 ASN A N 1
ATOM 660 C CA . ASN A 1 82 ? 3.741 0.467 -8.845 1.00 86.81 82 ASN A CA 1
ATOM 661 C C . ASN A 1 82 ? 5.251 0.540 -8.542 1.00 86.81 82 ASN A C 1
ATOM 663 O O . ASN A 1 82 ? 6.028 0.911 -9.418 1.00 86.81 82 ASN A O 1
ATOM 667 N N . LEU A 1 83 ? 5.688 0.135 -7.345 1.00 84.50 83 LEU A N 1
ATOM 668 C CA . LEU A 1 83 ? 7.112 0.027 -7.001 1.00 84.50 83 LEU A CA 1
ATOM 669 C C . LEU A 1 83 ? 7.836 -1.062 -7.794 1.00 84.50 83 LEU A C 1
ATOM 671 O O . LEU A 1 83 ? 8.942 -0.837 -8.276 1.00 84.50 83 LEU A O 1
ATOM 675 N N . ASN A 1 84 ? 7.227 -2.242 -7.902 1.00 83.25 84 ASN A N 1
ATOM 676 C CA . ASN A 1 84 ? 7.886 -3.428 -8.454 1.00 83.25 84 ASN A CA 1
ATOM 677 C C . ASN A 1 84 ? 7.698 -3.590 -9.966 1.00 83.25 84 ASN A C 1
ATOM 679 O O . ASN A 1 84 ? 8.462 -4.307 -10.608 1.00 83.25 84 ASN A O 1
ATOM 683 N N . SER A 1 85 ? 6.671 -2.955 -10.527 1.00 73.88 85 SER A N 1
ATOM 684 C CA . SER A 1 85 ? 6.286 -3.108 -11.935 1.00 73.88 85 SER A CA 1
ATOM 685 C C . SER A 1 85 ? 6.750 -1.948 -12.798 1.00 73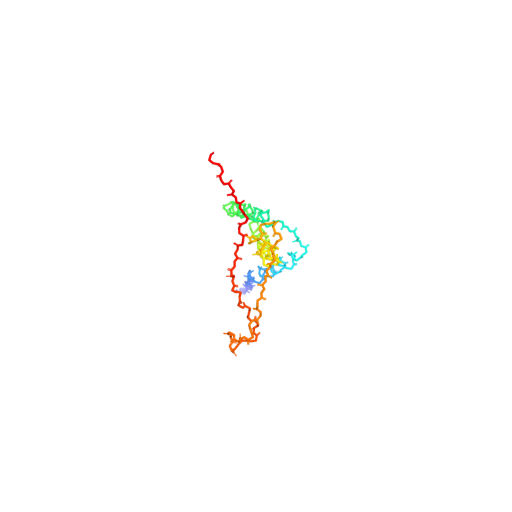.88 85 SER A C 1
ATOM 687 O O . SER A 1 85 ? 6.766 -2.079 -14.021 1.00 73.88 85 SER A O 1
ATOM 689 N N . ASN A 1 86 ? 7.144 -0.825 -12.187 1.00 63.09 86 ASN A N 1
ATOM 690 C CA . ASN A 1 86 ? 7.844 0.206 -12.926 1.00 63.09 86 ASN A CA 1
ATOM 691 C C . ASN A 1 86 ? 9.214 -0.351 -13.323 1.00 63.09 86 ASN A C 1
ATOM 693 O O . ASN A 1 86 ? 10.003 -0.698 -12.439 1.00 63.09 86 ASN A O 1
ATOM 697 N N . PRO A 1 87 ? 9.518 -0.462 -14.630 1.00 57.47 87 PRO A N 1
ATOM 698 C CA . PRO A 1 87 ? 10.868 -0.785 -15.039 1.00 57.47 87 PRO A CA 1
ATOM 699 C C . PRO A 1 87 ? 11.784 0.260 -14.414 1.00 57.47 87 PRO A C 1
ATOM 701 O O . PRO A 1 87 ? 11.500 1.459 -14.476 1.00 57.47 87 PRO A O 1
ATOM 704 N N . ILE A 1 88 ? 12.858 -0.217 -13.782 1.00 53.72 88 ILE A N 1
ATOM 705 C CA . ILE A 1 88 ? 13.999 0.595 -13.367 1.00 53.72 88 ILE A CA 1
ATOM 706 C C . ILE A 1 88 ? 14.256 1.569 -14.518 1.00 53.72 88 ILE A C 1
ATOM 708 O O . ILE A 1 88 ? 14.543 1.121 -15.630 1.00 53.72 88 ILE A O 1
ATOM 712 N N . GLY A 1 89 ? 13.997 2.861 -14.279 1.00 48.62 89 GLY A N 1
ATOM 713 C CA . GLY A 1 89 ? 13.871 3.858 -15.339 1.00 48.62 89 GLY A CA 1
ATOM 714 C C . GLY A 1 89 ? 15.033 3.765 -16.324 1.00 48.62 89 GLY A C 1
ATOM 715 O O . GLY A 1 89 ? 16.144 3.400 -15.933 1.00 48.62 89 GLY A O 1
ATOM 716 N N . ALA A 1 90 ? 14.775 4.108 -17.588 1.00 48.22 90 ALA A N 1
ATOM 717 C CA . ALA A 1 90 ? 15.661 3.981 -18.755 1.00 48.22 90 ALA A CA 1
ATOM 718 C C . ALA A 1 90 ? 17.073 4.618 -18.631 1.00 48.22 90 ALA A C 1
ATOM 720 O O . ALA A 1 90 ? 17.836 4.642 -19.592 1.00 48.22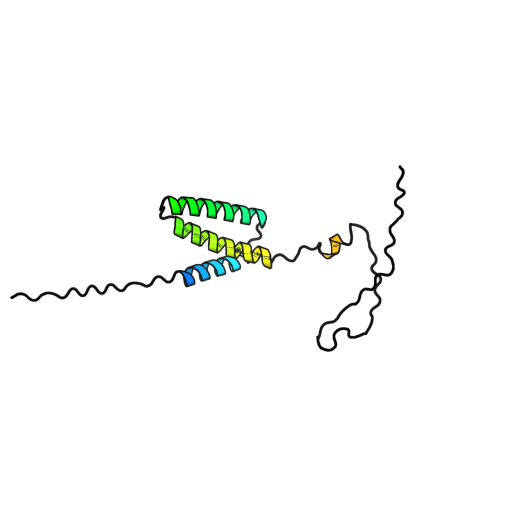 90 ALA A O 1
ATOM 721 N N . ASN A 1 91 ? 17.454 5.091 -17.445 1.00 49.22 91 ASN A N 1
ATOM 722 C CA . ASN A 1 91 ? 18.614 5.918 -17.166 1.00 49.22 91 ASN A CA 1
ATOM 723 C C . ASN A 1 91 ? 19.691 5.232 -16.307 1.00 49.22 91 ASN A C 1
ATOM 725 O O . ASN A 1 91 ? 20.662 5.882 -15.934 1.00 49.22 91 ASN A O 1
ATOM 729 N N . HIS A 1 92 ? 19.593 3.929 -16.017 1.00 51.50 92 HIS A N 1
ATOM 730 C CA . HIS A 1 92 ? 20.652 3.243 -15.257 1.00 51.50 92 HIS A CA 1
ATOM 731 C C . HIS A 1 92 ? 21.963 3.038 -16.042 1.00 51.50 92 HIS A C 1
ATOM 733 O O . HIS A 1 92 ? 23.011 2.866 -15.426 1.00 51.50 92 HIS A O 1
ATOM 739 N N . ILE A 1 93 ? 21.934 3.125 -17.379 1.00 52.66 93 ILE A N 1
ATOM 740 C CA . ILE A 1 93 ? 23.147 3.236 -18.216 1.00 52.66 93 ILE A CA 1
ATOM 741 C C . ILE A 1 93 ? 23.383 4.692 -18.661 1.00 52.66 93 ILE A C 1
ATOM 743 O O . ILE A 1 93 ? 24.528 5.103 -18.824 1.00 52.66 93 ILE A O 1
ATOM 747 N N . ALA A 1 94 ? 22.330 5.508 -18.795 1.00 46.97 94 ALA A N 1
ATOM 748 C CA . ALA A 1 94 ? 22.454 6.900 -19.242 1.00 46.97 94 ALA A CA 1
ATOM 749 C C . ALA A 1 94 ? 23.146 7.813 -18.213 1.00 46.97 94 ALA A C 1
ATOM 751 O O . ALA A 1 94 ? 23.813 8.760 -18.605 1.00 46.97 94 ALA A O 1
ATOM 752 N N . ASN A 1 95 ? 23.104 7.495 -16.913 1.00 43.97 95 ASN A N 1
ATOM 753 C CA . ASN A 1 95 ? 23.871 8.250 -15.909 1.00 43.97 95 ASN A CA 1
ATOM 754 C C . ASN A 1 95 ? 25.398 8.024 -15.985 1.00 43.97 95 ASN A C 1
ATOM 756 O O . ASN A 1 95 ? 26.152 8.682 -15.275 1.00 43.97 95 ASN A O 1
ATOM 760 N N . PHE A 1 96 ? 25.863 7.097 -16.833 1.00 51.56 96 PHE A N 1
ATOM 761 C CA . PHE A 1 96 ? 27.276 6.966 -17.207 1.00 51.56 96 PHE A CA 1
ATOM 762 C C . PHE A 1 96 ? 27.613 7.669 -18.529 1.00 51.56 96 PHE A C 1
ATOM 764 O O . PHE A 1 96 ? 28.789 7.799 -18.866 1.00 51.56 96 PHE A O 1
ATOM 771 N N . ILE A 1 97 ? 26.610 8.096 -19.297 1.00 51.19 97 ILE A N 1
ATOM 772 C CA . ILE A 1 97 ? 26.771 8.682 -20.628 1.00 51.19 97 ILE A CA 1
ATOM 773 C C . ILE A 1 97 ? 25.899 9.934 -20.671 1.00 51.19 97 ILE A C 1
ATOM 775 O O . ILE A 1 97 ? 24.818 9.967 -21.248 1.00 51.19 97 ILE A O 1
ATOM 779 N N . GLU A 1 98 ? 26.394 10.958 -19.990 1.00 43.06 98 GLU A N 1
ATOM 780 C CA . GLU A 1 98 ? 25.900 12.329 -20.027 1.00 43.06 98 GLU A CA 1
ATOM 781 C C . GLU A 1 98 ? 25.941 12.828 -21.485 1.00 43.06 98 GLU A C 1
ATOM 783 O O . GLU A 1 98 ? 27.025 13.123 -21.983 1.00 43.06 98 GLU A O 1
ATOM 788 N N . ASP A 1 99 ? 24.798 12.802 -22.190 1.00 48.78 99 ASP A N 1
ATOM 789 C CA . ASP A 1 99 ? 24.457 13.411 -23.501 1.00 48.78 99 ASP A CA 1
ATOM 790 C C . ASP A 1 99 ? 25.515 13.433 -24.630 1.00 48.78 99 ASP A C 1
ATOM 792 O O . ASP A 1 99 ? 25.390 14.137 -25.635 1.00 48.78 99 ASP A O 1
ATOM 796 N N . LYS A 1 100 ? 26.562 12.620 -24.527 1.00 51.38 100 LYS A N 1
ATOM 797 C CA . LYS A 1 100 ? 27.652 12.530 -25.493 1.00 51.38 100 LYS A CA 1
ATOM 798 C C . LYS A 1 100 ? 27.606 11.161 -26.136 1.00 51.38 100 LYS A C 1
ATOM 800 O O . LYS A 1 100 ? 27.648 10.140 -25.456 1.00 51.38 100 LYS A O 1
ATOM 805 N N . LYS A 1 101 ? 27.548 11.141 -27.471 1.00 49.88 101 LYS A N 1
ATOM 806 C CA . LYS A 1 101 ? 27.698 9.921 -28.274 1.00 49.88 101 LYS A CA 1
ATOM 807 C C . LYS A 1 101 ? 29.010 9.238 -27.881 1.00 49.88 101 LYS A C 1
ATOM 809 O O . LYS A 1 101 ? 30.078 9.681 -28.289 1.00 49.88 101 LYS A O 1
ATOM 814 N N . SER A 1 102 ? 28.921 8.193 -27.067 1.00 50.09 102 SER A N 1
ATOM 815 C CA . SER A 1 102 ? 30.072 7.417 -26.621 1.00 50.09 102 SER A CA 1
ATOM 816 C C . SER A 1 102 ? 30.087 6.101 -27.386 1.00 50.09 102 SER A C 1
ATOM 818 O O . SER A 1 102 ? 29.154 5.303 -27.289 1.00 50.09 102 SER A O 1
ATOM 820 N N . ASN A 1 103 ? 31.126 5.896 -28.193 1.00 46.53 103 ASN A N 1
ATOM 821 C CA . ASN A 1 103 ? 31.323 4.655 -28.930 1.00 46.53 103 ASN A CA 1
ATOM 822 C C . ASN A 1 103 ? 32.024 3.651 -28.013 1.00 46.53 103 ASN A C 1
ATOM 824 O O . ASN A 1 103 ? 33.219 3.769 -27.747 1.00 46.53 103 ASN A O 1
ATOM 828 N N . ILE A 1 104 ? 31.283 2.657 -27.528 1.00 52.50 104 ILE A N 1
ATOM 829 C CA . ILE A 1 104 ? 31.853 1.573 -26.726 1.00 52.50 104 ILE A CA 1
ATOM 830 C C . ILE A 1 104 ? 32.437 0.526 -27.682 1.00 52.50 104 ILE A C 1
ATOM 832 O O . ILE A 1 104 ? 31.700 -0.197 -28.351 1.00 52.50 104 ILE A O 1
ATOM 836 N N . ILE A 1 105 ? 33.767 0.439 -27.745 1.00 48.12 105 ILE A N 1
ATOM 837 C CA . ILE A 1 105 ? 34.476 -0.612 -28.485 1.00 48.12 105 ILE A CA 1
ATOM 838 C C . ILE A 1 105 ? 34.716 -1.782 -27.527 1.00 48.12 105 ILE A C 1
ATOM 840 O O . ILE A 1 105 ? 35.500 -1.679 -26.584 1.00 48.12 105 ILE A O 1
ATOM 844 N N . CYS A 1 106 ? 34.029 -2.900 -27.761 1.00 44.22 106 CYS A N 1
ATOM 845 C CA . CYS A 1 106 ? 34.144 -4.113 -26.953 1.00 44.22 106 CYS A CA 1
ATOM 846 C C . CYS A 1 106 ? 34.942 -5.189 -27.691 1.00 44.22 106 CYS A C 1
ATOM 848 O O . CYS A 1 106 ? 34.717 -5.442 -28.872 1.00 44.22 106 CYS A O 1
ATOM 850 N N . THR A 1 107 ? 35.813 -5.897 -26.973 1.00 48.69 107 THR A N 1
ATOM 851 C CA . THR A 1 107 ? 36.400 -7.157 -27.444 1.00 48.69 107 THR A CA 1
ATOM 852 C C . THR A 1 107 ? 35.658 -8.315 -26.790 1.00 48.69 107 THR A C 1
ATOM 854 O O . THR A 1 107 ? 35.664 -8.447 -25.565 1.00 48.69 107 THR A O 1
ATOM 857 N N . VAL A 1 108 ? 35.006 -9.159 -27.589 1.00 52.34 108 VAL A N 1
ATOM 858 C CA . VAL A 1 108 ? 34.365 -10.378 -27.084 1.00 52.34 108 VAL A CA 1
ATOM 859 C C . VAL A 1 108 ? 35.466 -11.384 -26.757 1.00 52.34 108 VAL A C 1
ATOM 861 O O . VAL A 1 108 ? 36.184 -11.840 -27.642 1.00 52.34 108 VAL A O 1
ATOM 864 N N . SER A 1 109 ? 35.643 -11.692 -25.472 1.00 53.12 109 SER A N 1
ATOM 865 C CA . SER A 1 109 ? 36.564 -12.738 -25.029 1.00 53.12 109 SER A CA 1
ATOM 866 C C . SER A 1 109 ? 35.780 -14.019 -24.791 1.00 53.12 109 SER A C 1
ATOM 868 O O . SER A 1 109 ? 34.954 -14.076 -23.884 1.00 53.12 109 SER A O 1
ATOM 870 N N . ASP A 1 110 ? 36.072 -15.049 -25.579 1.00 56.47 110 ASP A N 1
ATOM 871 C CA . ASP A 1 110 ? 35.376 -16.341 -25.558 1.00 56.47 110 ASP A CA 1
ATOM 872 C C . ASP A 1 110 ? 35.836 -17.253 -24.397 1.00 56.47 110 ASP A C 1
ATOM 874 O O . ASP A 1 110 ? 36.018 -18.462 -24.526 1.00 56.47 110 ASP A O 1
ATOM 878 N N . LYS A 1 111 ? 36.113 -16.658 -23.230 1.00 58.78 111 LYS A N 1
ATOM 879 C CA . LYS A 1 111 ? 36.442 -17.394 -22.005 1.00 58.78 111 LYS A CA 1
ATOM 880 C C . LYS A 1 111 ? 35.189 -17.521 -21.147 1.00 58.78 111 LYS A C 1
ATOM 882 O O . LYS A 1 111 ? 34.657 -16.519 -20.672 1.00 58.78 111 LYS A O 1
ATOM 887 N N . LYS A 1 112 ? 34.760 -18.759 -20.875 1.00 54.09 112 LYS A N 1
ATOM 888 C CA . LYS A 1 112 ? 33.746 -19.057 -19.849 1.00 54.09 112 LYS A CA 1
ATOM 889 C C . LYS A 1 112 ? 34.268 -18.620 -18.477 1.00 54.09 112 LYS A C 1
ATOM 891 O O . LYS A 1 112 ? 35.060 -19.326 -17.860 1.00 54.09 112 LYS A O 1
ATOM 896 N N . TYR A 1 113 ? 33.828 -17.458 -17.999 1.00 55.59 113 TYR A N 1
ATOM 897 C CA . TYR A 1 113 ? 34.164 -16.972 -16.655 1.00 55.59 113 TYR A CA 1
ATOM 898 C C . TYR A 1 113 ? 33.355 -17.674 -15.554 1.00 55.59 113 TYR A C 1
ATOM 900 O O . TYR A 1 113 ? 33.804 -17.724 -14.413 1.00 55.59 113 TYR A O 1
ATOM 908 N N . PHE A 1 114 ? 32.209 -18.272 -15.899 1.00 56.50 114 PHE A N 1
ATOM 909 C CA . PHE A 1 114 ? 31.370 -19.044 -14.981 1.00 56.50 114 PHE A CA 1
ATOM 910 C C . PHE A 1 114 ? 31.103 -20.438 -15.564 1.00 56.50 114 PHE A C 1
ATOM 912 O O . PHE A 1 114 ? 30.147 -20.613 -16.314 1.00 56.50 114 PHE A O 1
ATOM 919 N N . PRO A 1 115 ? 31.937 -21.446 -15.258 1.00 54.31 115 PRO A N 1
ATOM 920 C CA . PRO A 1 115 ? 31.830 -22.767 -15.881 1.00 54.31 115 PRO A CA 1
ATOM 921 C C . PRO A 1 115 ? 30.536 -23.532 -15.537 1.00 54.31 115 PRO A C 1
ATOM 923 O O . PRO A 1 115 ? 30.197 -24.460 -16.260 1.00 54.31 115 PRO A O 1
ATOM 926 N N . ASN A 1 116 ? 29.794 -23.113 -14.499 1.00 55.50 116 ASN A N 1
ATOM 927 C CA . ASN A 1 116 ? 28.603 -23.804 -13.976 1.00 55.50 116 ASN A CA 1
ATOM 928 C C . ASN A 1 116 ? 27.300 -22.988 -14.048 1.00 55.50 116 ASN A C 1
ATOM 930 O O . ASN A 1 116 ? 26.342 -23.295 -13.341 1.00 55.50 116 ASN A O 1
ATOM 934 N N . GLN A 1 117 ? 27.249 -21.918 -14.839 1.00 53.94 117 GLN A N 1
ATOM 935 C CA . GLN A 1 117 ? 26.011 -21.161 -15.030 1.00 53.94 117 GLN A CA 1
ATOM 936 C C . GLN A 1 117 ? 25.780 -20.995 -16.529 1.00 53.94 117 GLN A C 1
ATOM 938 O O . GLN A 1 117 ? 26.692 -20.556 -17.228 1.00 53.94 117 GLN A O 1
ATOM 943 N N . ASP A 1 118 ? 24.570 -21.300 -17.011 1.00 52.72 118 ASP A N 1
ATOM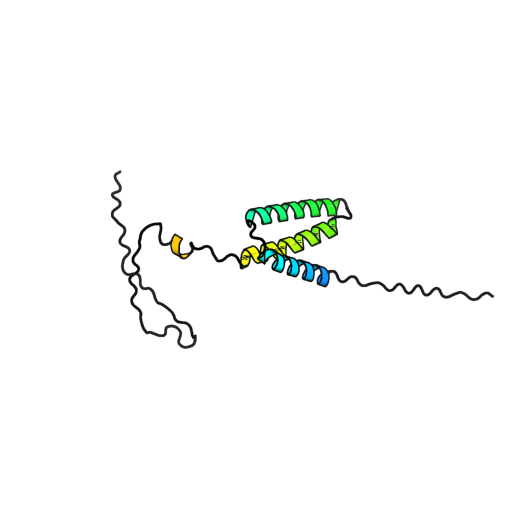 944 C CA . ASP A 1 118 ? 24.087 -20.946 -18.358 1.00 52.72 118 ASP A CA 1
ATOM 945 C C . ASP A 1 118 ? 23.896 -19.424 -18.458 1.00 52.72 118 ASP A C 1
ATOM 947 O O . ASP A 1 118 ? 22.809 -18.896 -18.684 1.00 52.72 118 ASP A O 1
ATOM 951 N N . LYS A 1 119 ? 24.966 -18.682 -18.181 1.00 45.12 119 LYS A N 1
ATOM 952 C CA . LYS A 1 119 ? 25.006 -17.231 -18.173 1.00 45.12 119 LYS A CA 1
ATOM 953 C C . LYS A 1 119 ? 26.158 -16.791 -19.046 1.00 45.12 119 LYS A C 1
ATOM 955 O O . LYS A 1 119 ? 27.321 -17.095 -18.790 1.00 45.12 119 LYS A O 1
ATOM 960 N N . ILE A 1 120 ? 25.812 -16.036 -20.075 1.00 52.31 120 ILE A N 1
ATOM 961 C CA . ILE A 1 120 ? 26.779 -15.354 -20.920 1.00 52.31 120 ILE A CA 1
ATOM 962 C C . ILE A 1 120 ? 27.306 -14.169 -20.109 1.00 52.31 120 ILE A C 1
ATOM 964 O O . ILE A 1 120 ? 26.550 -13.274 -19.736 1.00 52.31 120 ILE A O 1
ATOM 968 N N . SER A 1 121 ? 28.596 -14.181 -19.787 1.00 45.09 121 SER A N 1
ATOM 969 C CA . SER A 1 121 ? 29.250 -13.105 -19.042 1.00 45.09 121 SER A CA 1
ATOM 970 C C . SER A 1 121 ? 30.150 -12.292 -19.963 1.00 45.09 121 SER A C 1
ATOM 972 O O . SER A 1 121 ? 31.105 -12.832 -20.521 1.00 45.09 121 SER A O 1
ATOM 974 N N . PHE A 1 122 ? 29.893 -10.990 -20.068 1.00 50.44 122 PHE A N 1
ATOM 975 C CA . PHE A 1 122 ? 30.738 -10.064 -20.816 1.00 50.44 122 PHE A CA 1
ATOM 976 C C . PHE A 1 122 ? 31.716 -9.371 -19.870 1.00 50.44 122 PHE A C 1
ATOM 978 O O . PHE A 1 122 ? 31.312 -8.634 -18.971 1.00 50.44 122 PHE A O 1
ATOM 985 N N . LYS A 1 123 ? 33.019 -9.598 -20.068 1.00 46.38 123 LYS A N 1
ATOM 986 C CA . LYS A 1 123 ? 34.058 -8.860 -19.346 1.00 46.38 123 LYS A CA 1
ATOM 987 C C . LYS A 1 123 ? 34.431 -7.611 -20.137 1.00 46.38 123 LYS A C 1
ATOM 989 O O . LYS A 1 123 ? 35.095 -7.705 -21.164 1.00 46.38 123 LYS A O 1
ATOM 994 N N . VAL A 1 124 ? 34.036 -6.447 -19.634 1.00 51.84 124 VAL A N 1
ATOM 995 C CA . VAL A 1 124 ? 34.396 -5.155 -20.228 1.00 51.84 124 VAL A CA 1
ATOM 996 C C . VAL A 1 124 ? 35.724 -4.695 -19.627 1.00 51.84 124 VAL A C 1
ATOM 998 O O . VAL A 1 124 ? 35.824 -4.480 -18.420 1.00 51.84 124 VAL A O 1
ATOM 1001 N N . LYS A 1 125 ? 36.765 -4.568 -20.456 1.00 45.06 125 LYS A N 1
ATOM 1002 C CA . LYS A 1 125 ? 38.022 -3.907 -20.081 1.00 45.06 125 LYS A CA 1
ATOM 1003 C C . LYS A 1 125 ? 38.032 -2.531 -20.741 1.00 45.06 125 LYS A C 1
ATOM 1005 O O . LYS A 1 125 ? 38.147 -2.443 -21.955 1.00 45.06 125 LYS A O 1
ATOM 1010 N N . VAL A 1 126 ? 37.889 -1.476 -19.944 1.00 51.19 126 VAL A N 1
ATOM 1011 C CA . VAL A 1 126 ? 37.942 -0.088 -20.426 1.00 51.19 126 VAL A CA 1
ATOM 1012 C C . VAL A 1 126 ? 39.410 0.299 -20.605 1.00 51.19 126 VAL A C 1
ATOM 1014 O O . VAL A 1 126 ? 40.171 0.238 -19.640 1.00 51.19 126 VAL A O 1
ATOM 1017 N N . SER A 1 127 ? 39.832 0.634 -21.828 1.00 46.81 127 SER A N 1
ATOM 1018 C CA . SER A 1 127 ? 41.227 0.998 -22.127 1.00 46.81 127 SER A CA 1
ATOM 1019 C C . SER A 1 127 ? 41.479 2.503 -22.191 1.00 46.81 127 SER A C 1
ATOM 1021 O O . SER A 1 127 ? 42.607 2.912 -21.943 1.00 46.81 127 SER A O 1
ATOM 1023 N N . GLN A 1 128 ? 40.475 3.336 -22.484 1.00 44.34 128 GLN A N 1
ATOM 1024 C CA . GLN A 1 128 ? 40.672 4.785 -22.569 1.00 44.34 128 GLN A CA 1
ATOM 1025 C C . GLN A 1 128 ? 39.335 5.527 -22.467 1.00 44.34 128 GLN A C 1
ATOM 1027 O O . GLN A 1 128 ? 38.388 5.202 -23.178 1.00 44.34 128 GLN A O 1
ATOM 1032 N N . ILE A 1 129 ? 39.264 6.521 -21.582 1.00 46.75 129 ILE A N 1
ATOM 1033 C CA . ILE A 1 129 ? 38.223 7.553 -21.605 1.00 46.75 129 ILE A CA 1
ATOM 1034 C C . ILE A 1 129 ? 38.918 8.789 -22.167 1.00 46.75 129 ILE A C 1
ATOM 1036 O O . ILE A 1 129 ? 39.695 9.429 -21.460 1.00 46.75 129 ILE A O 1
ATOM 1040 N N . GLU A 1 130 ? 38.699 9.104 -23.441 1.00 44.50 130 GLU A N 1
ATOM 1041 C CA . GLU A 1 130 ? 39.145 10.385 -23.989 1.00 44.50 130 GLU A CA 1
ATOM 1042 C C . GLU A 1 130 ? 38.259 11.491 -23.417 1.00 44.50 130 GLU A C 1
ATOM 1044 O O . GLU A 1 130 ? 37.111 11.699 -23.813 1.00 44.50 130 GLU A O 1
ATOM 1049 N N . ARG A 1 131 ? 38.794 12.175 -22.407 1.00 42.12 131 ARG A N 1
ATOM 1050 C CA . ARG A 1 131 ? 38.195 13.373 -21.836 1.00 42.12 131 ARG A CA 1
ATOM 1051 C C . ARG A 1 131 ? 38.611 14.534 -22.736 1.00 42.12 131 ARG A C 1
ATOM 1053 O O . ARG A 1 131 ? 39.769 14.927 -22.708 1.00 42.12 131 ARG A O 1
ATOM 1060 N N . GLY A 1 132 ? 37.689 15.031 -23.563 1.00 44.72 132 GLY A N 1
ATOM 1061 C CA . GLY A 1 132 ? 37.936 16.214 -24.392 1.00 44.72 132 GLY A CA 1
ATOM 1062 C C . GLY A 1 132 ? 38.441 17.384 -23.540 1.00 44.72 132 GLY A C 1
ATOM 1063 O O . GLY A 1 132 ? 37.914 17.611 -22.448 1.00 44.72 132 GLY A O 1
ATOM 1064 N N . ASP A 1 133 ? 39.477 18.066 -24.034 1.00 43.38 133 ASP A N 1
ATOM 1065 C CA . ASP A 1 133 ? 40.192 19.152 -23.361 1.00 43.38 133 ASP A CA 1
ATOM 1066 C C . ASP A 1 133 ? 39.238 20.205 -22.784 1.00 43.38 133 ASP A C 1
ATOM 1068 O O . ASP A 1 133 ? 38.592 20.960 -23.511 1.00 43.38 133 ASP A O 1
ATOM 1072 N N . PHE A 1 134 ? 39.195 20.302 -21.456 1.00 48.47 134 PHE A N 1
ATOM 1073 C CA . PHE A 1 134 ? 38.682 21.487 -20.780 1.00 48.47 134 PHE A CA 1
ATOM 1074 C C . PHE A 1 134 ? 39.876 22.356 -20.397 1.00 48.47 134 PHE A C 1
ATOM 1076 O O . PHE A 1 134 ? 40.552 22.104 -19.400 1.00 48.47 134 PHE A O 1
ATOM 1083 N N . SER A 1 135 ? 40.134 23.396 -21.192 1.00 41.47 135 SER A N 1
ATOM 1084 C CA . SER A 1 135 ? 41.019 24.484 -20.787 1.00 41.47 135 SER A CA 1
ATOM 1085 C C . SER A 1 135 ? 40.376 25.222 -19.611 1.00 41.47 135 SER A C 1
ATOM 1087 O O . SER A 1 135 ? 39.460 26.026 -19.795 1.00 41.47 135 SER A O 1
ATOM 1089 N N . ILE A 1 136 ? 40.842 24.943 -18.397 1.00 40.00 136 ILE A N 1
ATOM 1090 C CA . ILE A 1 136 ? 40.544 25.766 -17.226 1.00 40.00 136 ILE A CA 1
ATOM 1091 C C . ILE A 1 136 ? 41.357 27.054 -17.396 1.00 40.00 136 ILE A C 1
ATOM 1093 O O . ILE A 1 136 ? 42.577 27.043 -17.245 1.00 40.00 136 ILE A O 1
ATOM 1097 N N . ARG A 1 137 ? 40.697 28.152 -17.776 1.00 35.06 137 ARG A N 1
ATOM 1098 C CA . ARG A 1 137 ? 41.255 29.498 -17.610 1.00 35.06 137 ARG A CA 1
ATOM 1099 C C . ARG A 1 137 ? 40.899 29.978 -16.207 1.00 35.06 137 ARG A C 1
ATOM 1101 O O . ARG A 1 137 ? 39.722 29.995 -15.853 1.00 35.06 137 ARG A O 1
ATOM 1108 N N . THR A 1 138 ? 41.942 30.275 -15.442 1.00 34.97 138 THR A N 1
ATOM 1109 C CA . THR A 1 138 ? 41.933 30.928 -14.130 1.00 34.97 138 THR A CA 1
ATOM 1110 C C . THR A 1 138 ? 41.394 32.348 -14.201 1.00 34.97 138 THR A C 1
ATOM 1112 O O . THR A 1 138 ? 41.581 32.996 -15.258 1.00 34.97 138 THR A O 1
#

Foldseek 3Di:
DDDDDPPPPPPPPPPDDCVVVLVVLLQLLLVVLVVDDDDLVVLVVVLVVLVVVLVVCVVVVPPCNVVSVSVSSSSVSSSVNNVVVPPPDPCPVVVVPPPDPDDQDADADPDDPPPPDPDDDGDGDDDDDPDPDDPDDD

Sequence (138 aa):
MCPIKNISSENKHYVVRPLPIILALYIIGIIYGKFISIDLIFLFSIIILLILISIISFVKQWNVTTALLLLIIFLIGIFNYNLNSNPIGANHIANFIEDKKSNIICTVSDKKYFPNQDKISFKVKVSQIERGDFSIRT

Organism: NCBI:txid412755